Protein AF-A0A2E2B7J0-F1 (afdb_monomer_lite)

Secondary structure (DSSP, 8-state):
------S-HHHHHHHHHHHHHHHHHTT---TTT-PPPSEEEEE-SSTTS-EEEEE-SSHHHHHHHHHHHHHHTT--

pLDDT: mean 80.01, std 16.35, range [30.73, 91.12]

Sequence (76 aa):
MAYRNRYSDAELALETLKLELERHLRKVVCPVHGEHPKRVTVYGTSVYDMSFKVDGCCDELADAMLESIGQANSIV

Radius of gyration: 14.79 Å; chains: 1; bounding box: 49×20×30 Å

Foldseek 3Di:
DDPPPPDDPQQVVVVVVQVVLQVQLQPQAQPPPRDGFPGKGWDDDHPVGIDMDTRDDDVSSVVSSVVSVVVVVPPD

Structure (mmCIF, N/CA/C/O backbone):
data_AF-A0A2E2B7J0-F1
#
_entry.id   AF-A0A2E2B7J0-F1
#
loop_
_atom_site.group_PDB
_atom_site.id
_atom_site.type_symbol
_atom_site.label_atom_id
_atom_site.label_alt_id
_atom_site.label_comp_id
_atom_site.label_asym_id
_atom_site.label_entity_id
_atom_site.label_seq_id
_atom_site.pdbx_PDB_ins_code
_atom_site.Cartn_x
_atom_site.Cartn_y
_atom_site.Cartn_z
_atom_site.occupancy
_atom_site.B_iso_or_equiv
_atom_site.auth_seq_id
_atom_site.auth_comp_id
_atom_site.auth_asym_id
_atom_site.auth_atom_id
_atom_site.pdbx_PDB_model_num
ATOM 1 N N . MET A 1 1 ? 35.147 -0.041 -3.227 1.00 41.81 1 MET A N 1
ATOM 2 C CA . MET A 1 1 ? 34.027 -1.007 -3.200 1.00 41.81 1 MET A CA 1
ATOM 3 C C . MET A 1 1 ? 32.875 -0.412 -3.993 1.00 41.81 1 MET A C 1
ATOM 5 O O . MET A 1 1 ? 32.227 0.500 -3.505 1.00 41.81 1 MET A O 1
ATOM 9 N N . ALA A 1 2 ? 32.690 -0.838 -5.243 1.00 42.34 2 ALA A N 1
ATOM 10 C CA . ALA A 1 2 ? 31.612 -0.342 -6.092 1.00 42.34 2 ALA A CA 1
ATOM 11 C C . ALA A 1 2 ? 30.340 -1.150 -5.801 1.00 42.34 2 ALA A C 1
ATOM 13 O O . ALA A 1 2 ? 30.273 -2.336 -6.125 1.00 42.34 2 ALA A O 1
ATOM 14 N N . TYR A 1 3 ? 29.349 -0.528 -5.163 1.00 48.78 3 TYR A N 1
ATOM 15 C CA . TYR A 1 3 ? 27.999 -1.081 -5.115 1.00 48.78 3 TYR A CA 1
ATOM 16 C C . TYR A 1 3 ? 27.462 -1.071 -6.551 1.00 48.78 3 TYR A C 1
ATOM 18 O O . TYR A 1 3 ? 27.110 -0.022 -7.081 1.00 48.78 3 TYR A O 1
ATOM 26 N N . ARG A 1 4 ? 27.480 -2.235 -7.216 1.00 49.97 4 ARG A N 1
ATOM 27 C CA . ARG A 1 4 ? 26.798 -2.444 -8.499 1.00 49.97 4 ARG A CA 1
ATOM 28 C C . ARG A 1 4 ? 25.335 -2.060 -8.306 1.00 49.97 4 ARG A C 1
ATOM 30 O O . ARG A 1 4 ? 24.616 -2.778 -7.609 1.00 49.97 4 ARG A O 1
ATOM 37 N N . ASN A 1 5 ? 24.929 -0.939 -8.896 1.00 55.62 5 ASN A N 1
ATOM 38 C CA . ASN A 1 5 ? 23.534 -0.536 -8.938 1.00 55.62 5 ASN A CA 1
ATOM 39 C C . ASN A 1 5 ? 22.803 -1.579 -9.791 1.00 55.62 5 ASN A C 1
ATOM 41 O O . ASN A 1 5 ? 23.062 -1.706 -10.986 1.00 55.62 5 ASN A O 1
ATOM 45 N N . ARG A 1 6 ? 22.049 -2.452 -9.121 1.00 63.62 6 ARG A N 1
ATOM 46 C CA . ARG A 1 6 ? 21.511 -3.701 -9.681 1.00 63.62 6 ARG A CA 1
ATOM 47 C C . ARG A 1 6 ? 20.126 -3.521 -10.306 1.00 63.62 6 ARG A C 1
ATOM 49 O O . ARG A 1 6 ? 19.552 -4.505 -10.749 1.00 63.62 6 ARG A O 1
ATOM 56 N N . TYR A 1 7 ? 19.636 -2.286 -10.319 1.00 61.69 7 TYR A N 1
ATOM 57 C CA . TYR A 1 7 ? 18.310 -1.905 -10.768 1.00 61.69 7 TYR A CA 1
ATOM 58 C C . TYR A 1 7 ? 18.431 -0.856 -11.869 1.00 61.69 7 TYR A C 1
ATOM 60 O O . TYR A 1 7 ? 19.215 0.089 -11.758 1.00 61.69 7 TYR A O 1
ATOM 68 N N . SER A 1 8 ? 17.668 -1.050 -12.936 1.00 80.38 8 SER A N 1
ATOM 69 C CA . SER A 1 8 ? 17.402 -0.030 -13.945 1.00 80.38 8 SER A CA 1
ATOM 70 C C . SER A 1 8 ? 16.708 1.184 -13.316 1.00 80.38 8 SER A C 1
ATOM 72 O O . SER A 1 8 ? 16.038 1.062 -12.287 1.00 80.38 8 SER A O 1
ATOM 74 N N . ASP A 1 9 ? 16.822 2.359 -13.941 1.00 82.69 9 ASP A N 1
ATOM 75 C CA . ASP A 1 9 ? 16.139 3.574 -13.468 1.00 82.69 9 ASP A CA 1
ATOM 76 C C . ASP A 1 9 ? 14.621 3.359 -13.311 1.00 82.69 9 ASP A C 1
ATOM 78 O O . ASP A 1 9 ? 14.003 3.879 -12.384 1.00 82.69 9 ASP A O 1
ATOM 82 N N . ALA A 1 10 ? 14.031 2.521 -14.171 1.00 82.31 10 ALA A N 1
ATOM 83 C CA . ALA A 1 10 ? 12.624 2.138 -14.104 1.00 82.31 10 ALA A CA 1
ATOM 84 C C . ALA A 1 10 ? 12.290 1.299 -12.858 1.00 82.31 10 ALA A C 1
ATOM 86 O O . ALA A 1 10 ? 11.267 1.534 -12.215 1.00 82.31 10 ALA A O 1
ATOM 87 N N . GLU A 1 11 ? 13.147 0.347 -12.484 1.00 84.94 11 GLU A N 1
ATOM 88 C CA . GLU A 1 11 ? 12.957 -0.448 -11.265 1.00 84.94 11 GLU A CA 1
ATOM 89 C C . GLU A 1 11 ? 13.116 0.411 -10.006 1.00 84.94 11 GLU A C 1
ATOM 91 O O . GLU A 1 11 ? 12.359 0.253 -9.049 1.00 84.94 11 GLU A O 1
ATOM 96 N N . LEU A 1 12 ? 14.047 1.370 -10.018 1.00 87.38 12 LEU A N 1
ATOM 97 C CA . LEU A 1 12 ? 14.232 2.300 -8.904 1.00 87.38 12 LEU A CA 1
ATOM 98 C C . LEU A 1 12 ? 13.024 3.236 -8.737 1.00 87.38 12 LEU A C 1
ATOM 100 O O . LEU A 1 12 ? 12.569 3.480 -7.616 1.00 87.38 12 LEU A O 1
ATOM 104 N N . ALA A 1 13 ? 12.478 3.731 -9.851 1.00 87.56 13 ALA A N 1
ATOM 105 C CA . ALA A 1 13 ? 11.256 4.527 -9.856 1.00 87.56 13 ALA A CA 1
ATOM 106 C C . ALA A 1 13 ? 10.059 3.722 -9.329 1.00 87.56 13 ALA A C 1
ATOM 108 O O . ALA A 1 13 ? 9.283 4.235 -8.523 1.00 87.56 13 ALA A O 1
ATOM 109 N N . LEU A 1 14 ? 9.946 2.447 -9.718 1.00 88.50 14 LEU A N 1
ATOM 110 C CA . LEU A 1 14 ? 8.885 1.559 -9.247 1.00 88.50 14 LEU A CA 1
ATOM 111 C C . LEU A 1 14 ? 8.964 1.329 -7.732 1.00 88.50 14 LEU A C 1
ATOM 113 O O . LEU A 1 14 ? 7.956 1.462 -7.042 1.00 88.50 14 LEU A O 1
ATOM 117 N N . GLU A 1 15 ? 10.148 1.018 -7.202 1.00 89.44 15 GLU A N 1
ATOM 118 C CA . GLU A 1 15 ? 10.342 0.843 -5.757 1.00 89.44 15 GLU A CA 1
ATOM 119 C C . GLU A 1 15 ? 10.056 2.135 -4.982 1.00 89.44 15 GLU A C 1
ATOM 121 O O . GLU A 1 15 ? 9.441 2.102 -3.915 1.00 89.44 15 GLU A O 1
ATOM 126 N N . THR A 1 16 ? 10.429 3.289 -5.540 1.00 90.62 16 THR A N 1
ATOM 127 C CA . THR A 1 16 ? 10.121 4.594 -4.939 1.00 90.62 16 THR A CA 1
ATOM 128 C C . THR A 1 16 ? 8.611 4.825 -4.861 1.00 90.62 16 THR A C 1
ATOM 130 O O . THR A 1 16 ? 8.102 5.183 -3.800 1.00 90.62 16 THR A O 1
ATOM 133 N N . LEU A 1 17 ? 7.888 4.533 -5.945 1.00 89.50 17 LEU A N 1
ATOM 134 C CA . LEU A 1 17 ? 6.426 4.608 -6.005 1.00 89.50 17 LEU A CA 1
ATOM 135 C C . LEU A 1 17 ? 5.756 3.706 -4.964 1.00 89.50 17 LEU A C 1
ATOM 137 O O . LEU A 1 17 ? 4.852 4.149 -4.257 1.00 89.50 17 LEU A O 1
ATOM 141 N N . LYS A 1 18 ? 6.220 2.458 -4.818 1.00 89.69 18 LYS A N 1
ATOM 142 C CA . LYS A 1 18 ? 5.697 1.536 -3.797 1.00 89.69 18 LYS A CA 1
ATOM 143 C C . LYS A 1 18 ? 5.875 2.096 -2.390 1.00 89.69 18 LYS A C 1
ATOM 145 O O . LYS A 1 18 ? 4.929 2.086 -1.606 1.00 89.69 18 LYS A O 1
ATOM 150 N N . LEU A 1 19 ? 7.063 2.615 -2.077 1.00 91.12 19 LEU A N 1
ATOM 151 C CA . LEU A 1 19 ? 7.349 3.208 -0.769 1.00 91.12 19 LEU A CA 1
ATOM 152 C C . LEU A 1 19 ? 6.485 4.442 -0.497 1.00 91.12 19 LEU A C 1
ATOM 154 O O . LEU A 1 19 ? 6.061 4.666 0.639 1.00 91.12 19 LEU A O 1
ATOM 158 N N . GLU A 1 20 ? 6.228 5.254 -1.518 1.00 90.56 20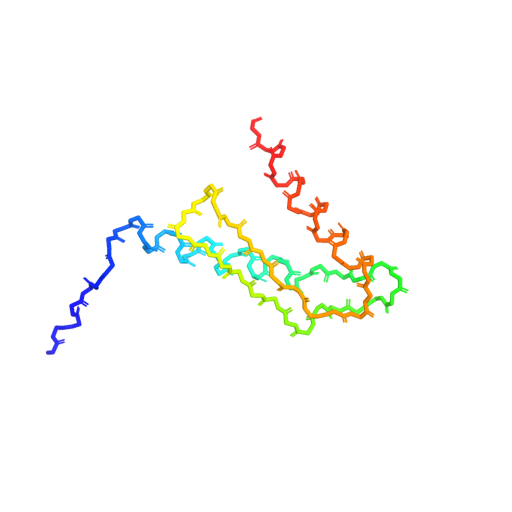 GLU A N 1
ATOM 159 C CA . GLU A 1 20 ? 5.376 6.431 -1.394 1.00 90.56 20 GLU A CA 1
ATOM 160 C C . GLU A 1 20 ? 3.911 6.049 -1.158 1.00 90.56 20 GLU A C 1
ATOM 162 O O . GLU A 1 20 ? 3.295 6.569 -0.224 1.00 90.56 20 GLU A O 1
ATOM 167 N N . LEU A 1 21 ? 3.397 5.062 -1.898 1.00 88.62 21 LEU A N 1
ATOM 168 C CA . LEU A 1 21 ? 2.067 4.489 -1.678 1.00 88.62 21 LEU A CA 1
ATOM 169 C C . LEU A 1 21 ? 1.932 3.896 -0.272 1.00 88.62 21 LEU A C 1
ATOM 171 O O . L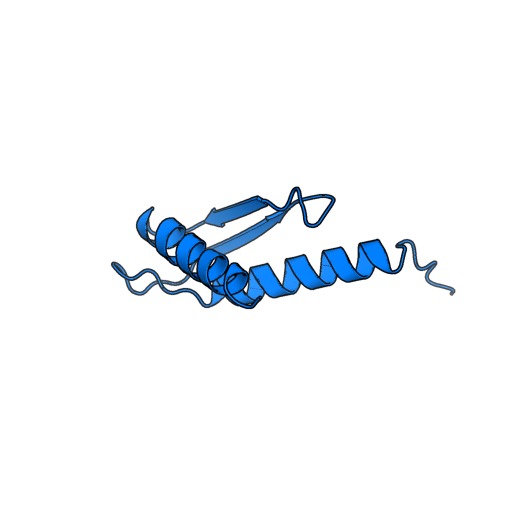EU A 1 21 ? 0.975 4.211 0.433 1.00 88.62 21 LEU A O 1
ATOM 175 N N . GLU A 1 22 ? 2.903 3.106 0.193 1.00 90.12 22 GLU A N 1
ATOM 176 C CA . GLU A 1 22 ? 2.893 2.566 1.558 1.00 90.12 22 GLU A CA 1
ATOM 177 C C . GLU A 1 22 ? 2.836 3.672 2.616 1.00 90.12 22 GLU A C 1
ATOM 179 O O . GLU A 1 22 ? 2.089 3.569 3.592 1.00 90.12 22 GLU A O 1
ATOM 184 N N . ARG A 1 23 ? 3.619 4.742 2.437 1.00 89.69 23 ARG A N 1
ATOM 185 C CA . ARG A 1 23 ? 3.620 5.891 3.353 1.00 89.69 23 ARG A CA 1
ATOM 186 C C . ARG A 1 23 ? 2.308 6.657 3.316 1.00 89.69 23 ARG A C 1
ATOM 188 O O . ARG A 1 23 ? 1.887 7.143 4.363 1.00 89.69 23 ARG A O 1
ATOM 195 N N . HIS A 1 24 ? 1.701 6.800 2.144 1.00 89.69 24 HIS A N 1
ATOM 196 C CA . HIS A 1 24 ? 0.417 7.472 1.996 1.00 89.69 24 HIS A CA 1
ATOM 197 C C . HIS A 1 24 ? -0.686 6.670 2.690 1.00 89.69 24 HIS A C 1
ATOM 199 O O . HIS A 1 24 ? -1.364 7.183 3.577 1.00 89.69 24 HIS A O 1
ATOM 205 N N . LEU A 1 25 ? -0.767 5.374 2.394 1.00 88.12 25 LEU A N 1
ATOM 206 C CA . LEU A 1 25 ? -1.754 4.463 2.964 1.00 88.12 25 LEU A CA 1
ATOM 207 C C . LEU A 1 25 ? -1.633 4.332 4.482 1.00 88.12 25 LEU A C 1
ATOM 209 O O . LEU A 1 25 ? -2.639 4.329 5.182 1.00 88.12 25 LEU A O 1
ATOM 213 N N . ARG A 1 26 ? -0.417 4.322 5.038 1.00 88.62 26 ARG A N 1
ATOM 214 C CA . ARG A 1 26 ? -0.229 4.299 6.501 1.00 88.62 26 ARG A CA 1
ATOM 215 C C . ARG A 1 26 ? -0.826 5.502 7.236 1.00 88.62 26 ARG A C 1
ATOM 217 O O . ARG A 1 26 ? -1.044 5.406 8.439 1.00 88.62 26 ARG A O 1
ATOM 224 N N . LYS A 1 27 ? -1.066 6.621 6.549 1.00 89.56 27 LYS A N 1
ATOM 225 C CA . LYS A 1 27 ? -1.684 7.818 7.139 1.00 89.56 27 LYS A CA 1
ATOM 226 C C . LYS A 1 27 ? -3.206 7.759 7.137 1.00 89.56 27 LYS A C 1
ATOM 228 O O . LYS A 1 27 ? -3.820 8.550 7.846 1.00 89.56 27 LYS A O 1
ATOM 233 N N . VAL A 1 28 ? -3.804 6.846 6.370 1.00 89.19 28 VAL A N 1
ATOM 234 C CA . VAL A 1 28 ? -5.253 6.651 6.368 1.00 89.19 28 VAL A CA 1
ATOM 235 C C . VAL A 1 28 ? -5.677 6.173 7.754 1.00 89.19 28 VAL A C 1
ATOM 237 O O . VAL A 1 28 ? -5.019 5.332 8.373 1.00 89.19 28 VAL A O 1
ATOM 240 N N . VAL A 1 29 ? -6.746 6.777 8.258 1.00 88.69 29 VAL A N 1
ATOM 241 C CA . VAL A 1 29 ? -7.343 6.470 9.555 1.00 88.69 29 VAL A CA 1
ATOM 242 C C . VAL A 1 29 ? -8.632 5.711 9.293 1.00 88.69 29 VAL A C 1
ATOM 244 O O . VAL A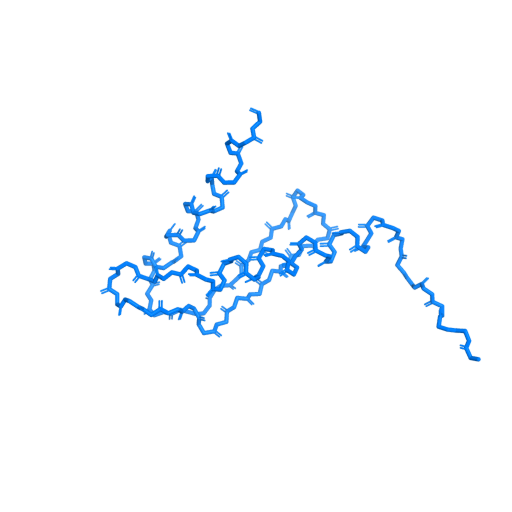 1 29 ? -9.427 6.125 8.450 1.00 88.69 29 VAL A O 1
ATOM 247 N N . CYS A 1 30 ? -8.854 4.620 10.020 1.00 88.81 30 CYS A N 1
ATOM 248 C CA . CYS A 1 30 ? -10.121 3.908 9.980 1.00 88.81 30 CYS A CA 1
ATOM 249 C C . CYS A 1 30 ? -11.244 4.855 10.442 1.00 88.81 30 CYS A C 1
ATOM 251 O O . CYS A 1 30 ? -11.176 5.346 11.573 1.00 88.81 30 CYS A O 1
ATOM 253 N N . PRO A 1 31 ? -12.291 5.088 9.633 1.00 87.56 31 PRO A N 1
ATOM 254 C CA . PRO A 1 31 ? -13.360 6.019 9.992 1.00 87.56 31 PRO A CA 1
ATOM 255 C C . PRO A 1 31 ? -14.208 5.538 11.179 1.00 87.56 31 PRO A C 1
ATOM 257 O O . PRO A 1 31 ? -14.853 6.349 11.838 1.00 87.56 31 PRO A O 1
ATOM 260 N N . VAL A 1 32 ? -14.197 4.234 11.468 1.00 90.50 32 VAL A N 1
ATOM 261 C CA . VAL A 1 32 ? -15.016 3.613 12.521 1.00 90.50 32 VAL A CA 1
ATOM 262 C C . VAL A 1 32 ? -14.299 3.591 13.865 1.00 90.50 32 VAL A C 1
ATOM 264 O O . VAL A 1 32 ? -14.870 3.969 14.885 1.00 90.50 32 VAL A O 1
ATOM 267 N N . HIS A 1 33 ? -13.036 3.165 13.869 1.00 90.12 33 HIS A N 1
ATOM 268 C CA . HIS A 1 33 ? -12.268 2.945 15.097 1.00 90.12 33 HIS A CA 1
ATOM 269 C C . HIS A 1 33 ? -11.250 4.058 15.382 1.00 90.12 33 HIS A C 1
ATOM 271 O O . HIS A 1 33 ? -10.714 4.128 16.484 1.00 90.12 33 HIS A O 1
ATOM 277 N N . GLY A 1 34 ? -10.957 4.925 14.405 1.00 88.12 34 GLY A N 1
ATOM 278 C CA . GLY A 1 34 ? -9.945 5.978 14.541 1.00 88.12 34 GLY A CA 1
ATOM 279 C C . GLY A 1 34 ? -8.503 5.459 14.553 1.00 88.12 34 GLY A C 1
ATOM 280 O O . GLY A 1 34 ? -7.582 6.201 14.888 1.00 88.12 34 GLY A O 1
ATOM 281 N N . GLU A 1 35 ? -8.291 4.189 14.208 1.00 88.38 35 GLU A N 1
ATOM 282 C CA . GLU A 1 35 ? -6.979 3.544 14.227 1.00 88.38 35 GLU A CA 1
ATOM 283 C C . GLU A 1 35 ? -6.301 3.579 12.855 1.00 88.38 35 GLU A C 1
ATOM 285 O O . GLU A 1 35 ? -6.946 3.512 11.808 1.00 88.38 35 GLU A O 1
ATOM 290 N N . HIS A 1 36 ? -4.972 3.636 12.864 1.00 88.81 36 HIS A N 1
ATOM 291 C CA . HIS A 1 36 ? -4.160 3.471 11.663 1.00 88.81 36 HIS A CA 1
ATOM 292 C C . HIS A 1 36 ? -3.930 1.985 11.339 1.00 88.81 36 HIS A C 1
ATOM 294 O O . HIS A 1 36 ? -3.920 1.146 12.247 1.00 88.81 36 HIS A O 1
ATOM 300 N N . PRO A 1 37 ? -3.666 1.639 10.066 1.00 89.31 37 PRO A N 1
ATOM 301 C CA . PRO A 1 37 ? -3.220 0.298 9.691 1.00 89.31 37 PRO A CA 1
ATOM 302 C C . PRO A 1 37 ? -1.926 -0.065 10.431 1.00 89.31 37 PRO A C 1
ATOM 304 O O . PRO A 1 37 ? -0.956 0.699 10.447 1.00 89.31 37 PRO A O 1
ATOM 307 N N . LYS A 1 38 ? -1.864 -1.276 10.986 1.00 87.69 38 LYS A N 1
ATOM 308 C CA . LYS A 1 38 ? -0.651 -1.786 11.645 1.00 87.69 38 LYS A CA 1
ATOM 309 C C . LYS A 1 38 ? 0.447 -2.051 10.627 1.00 87.69 38 LYS A C 1
ATOM 311 O O . LYS A 1 38 ? 1.627 -1.788 10.876 1.00 87.69 38 LYS A O 1
ATOM 316 N N . ARG A 1 39 ? 0.059 -2.567 9.460 1.00 87.31 39 ARG A N 1
ATOM 317 C CA . ARG A 1 39 ? 0.979 -2.860 8.368 1.00 87.31 39 ARG A CA 1
ATOM 318 C C . ARG A 1 39 ? 0.304 -2.625 7.028 1.00 87.31 39 ARG A C 1
ATOM 320 O O . ARG A 1 39 ? -0.814 -3.059 6.797 1.00 87.31 39 ARG A O 1
ATOM 327 N N . VAL A 1 40 ? 1.041 -1.983 6.133 1.00 89.31 40 VAL A N 1
ATOM 328 C CA . VAL A 1 40 ? 0.723 -1.913 4.708 1.00 89.31 40 VAL A CA 1
ATOM 329 C C . VAL A 1 40 ? 1.914 -2.498 3.972 1.00 89.31 40 VAL A C 1
ATOM 331 O O . VAL A 1 40 ? 3.059 -2.250 4.365 1.00 89.31 40 VAL A O 1
ATOM 334 N N . THR A 1 41 ? 1.660 -3.327 2.970 1.00 88.50 41 THR A N 1
ATOM 335 C CA . THR A 1 41 ? 2.709 -3.834 2.086 1.00 88.50 41 THR A CA 1
ATOM 336 C C . THR A 1 41 ? 2.231 -3.771 0.647 1.00 88.50 41 THR A C 1
ATOM 338 O O . THR A 1 41 ? 1.162 -4.297 0.336 1.00 88.50 41 THR A O 1
ATOM 341 N N . VAL A 1 42 ? 3.007 -3.109 -0.208 1.00 88.06 42 VAL A N 1
ATOM 342 C CA . VAL A 1 42 ? 2.716 -2.960 -1.63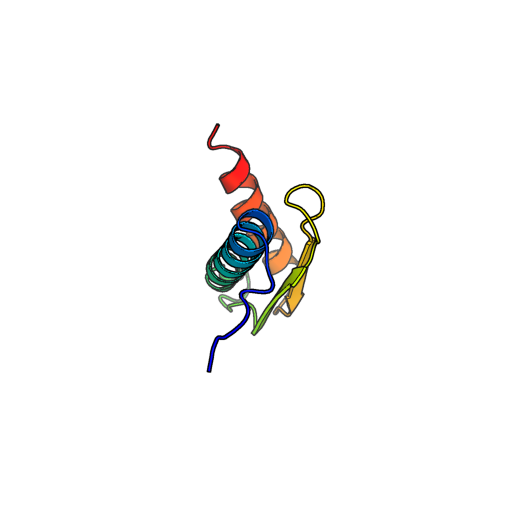8 1.00 88.06 42 VAL A CA 1
ATOM 343 C C . VAL A 1 42 ? 3.595 -3.926 -2.431 1.00 88.06 42 VAL A C 1
ATOM 345 O O . VAL A 1 42 ? 4.797 -4.048 -2.201 1.00 88.06 42 VAL A O 1
ATOM 348 N N . TYR A 1 43 ? 2.985 -4.625 -3.379 1.00 88.19 43 TYR A N 1
ATOM 349 C CA . TYR A 1 43 ? 3.611 -5.622 -4.238 1.00 88.19 43 TYR A CA 1
ATOM 350 C C . TYR A 1 43 ? 3.317 -5.299 -5.707 1.00 88.19 43 TYR A C 1
ATOM 352 O O . TYR A 1 43 ? 2.402 -4.540 -6.017 1.00 88.19 43 TYR A O 1
ATOM 360 N N . GLY A 1 44 ? 4.106 -5.878 -6.611 1.00 86.88 44 GLY A N 1
ATOM 361 C CA . GLY A 1 44 ? 3.932 -5.726 -8.056 1.00 86.88 44 GLY A CA 1
ATOM 362 C C . GLY A 1 44 ? 5.265 -5.571 -8.780 1.00 86.88 44 GLY A C 1
ATOM 363 O O . GLY A 1 44 ? 6.266 -5.149 -8.193 1.00 86.88 44 GLY A O 1
ATOM 364 N N . THR A 1 45 ? 5.292 -5.926 -10.059 1.00 86.12 45 THR A N 1
ATOM 365 C CA . THR A 1 45 ? 6.481 -5.792 -10.923 1.00 86.12 45 THR A CA 1
ATOM 366 C C . THR A 1 45 ? 6.357 -4.646 -11.925 1.00 86.12 45 THR A C 1
ATOM 368 O O . THR A 1 45 ? 7.325 -4.318 -12.606 1.00 86.12 45 THR A O 1
ATOM 371 N N . SER A 1 46 ? 5.188 -4.005 -12.001 1.00 84.75 46 SER A N 1
ATOM 372 C CA . SER A 1 46 ? 4.926 -2.837 -12.841 1.00 84.75 46 SER A CA 1
ATOM 373 C C . SER A 1 46 ? 3.832 -1.961 -12.229 1.00 84.75 46 SER A C 1
ATOM 375 O O . SER A 1 46 ? 3.116 -2.401 -11.332 1.00 84.75 46 SER A O 1
ATOM 377 N N . VAL A 1 47 ? 3.668 -0.739 -12.743 1.00 83.12 47 VAL A N 1
ATOM 378 C CA . VAL A 1 47 ? 2.586 0.185 -12.345 1.00 83.12 47 VAL A CA 1
ATOM 379 C C . VAL A 1 47 ? 1.184 -0.328 -12.683 1.00 83.12 47 VAL A C 1
ATOM 381 O O . VAL A 1 47 ? 0.220 0.091 -12.058 1.00 83.12 47 VAL A O 1
ATOM 384 N N . TYR A 1 48 ? 1.071 -1.254 -13.636 1.00 83.12 48 TYR A N 1
ATOM 385 C CA . TYR A 1 48 ? -0.207 -1.834 -14.059 1.00 83.12 48 TYR A CA 1
ATOM 386 C C . TYR A 1 48 ? -0.625 -3.048 -13.218 1.00 83.12 48 TYR A C 1
ATOM 388 O O . TYR A 1 48 ? -1.775 -3.462 -13.285 1.00 83.12 48 TYR A O 1
ATOM 396 N N . ASP A 1 49 ? 0.303 -3.611 -12.440 1.00 86.12 49 ASP A N 1
ATOM 397 C CA . ASP A 1 49 ? 0.108 -4.812 -11.613 1.00 86.12 49 ASP A CA 1
ATOM 398 C C . ASP A 1 49 ? 0.381 -4.510 -10.129 1.00 86.12 49 ASP A C 1
ATOM 400 O O . ASP A 1 49 ? 0.855 -5.345 -9.360 1.00 86.12 49 ASP A O 1
ATOM 404 N N . MET A 1 50 ? 0.149 -3.266 -9.706 1.00 84.06 50 MET A N 1
ATOM 40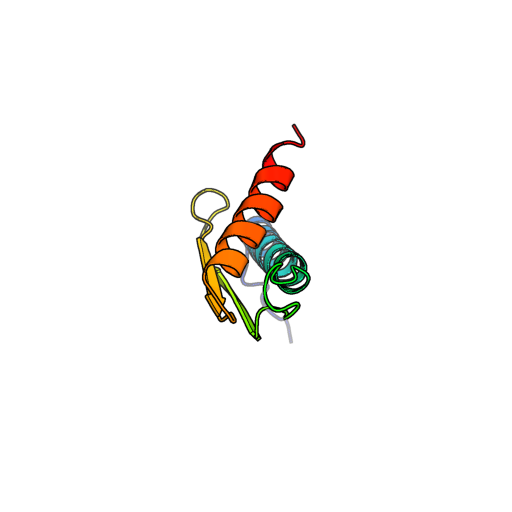5 C CA . MET A 1 50 ? 0.312 -2.903 -8.303 1.00 84.06 50 MET A CA 1
ATOM 406 C C . MET A 1 50 ? -0.846 -3.451 -7.477 1.00 84.06 50 MET A C 1
ATOM 408 O O . MET A 1 50 ? -2.015 -3.197 -7.751 1.00 84.06 50 MET A O 1
ATOM 412 N N . SER A 1 51 ? -0.495 -4.173 -6.421 1.00 87.12 51 SER A N 1
ATOM 413 C CA . SER A 1 51 ? -1.427 -4.691 -5.425 1.00 87.12 51 SER A CA 1
ATOM 414 C C . SER A 1 51 ? -0.931 -4.326 -4.036 1.00 87.12 51 SER A C 1
ATOM 416 O O . SER A 1 51 ? 0.269 -4.171 -3.814 1.00 87.12 51 SER A O 1
ATOM 418 N N . PHE A 1 52 ? -1.831 -4.221 -3.067 1.00 86.94 52 PHE A N 1
ATOM 419 C CA . PHE A 1 52 ? -1.451 -3.921 -1.693 1.00 86.94 52 PHE A CA 1
ATOM 420 C C . PHE A 1 52 ? -2.200 -4.812 -0.711 1.00 86.94 52 PHE A C 1
ATOM 422 O O . PHE A 1 52 ? -3.326 -5.242 -0.951 1.00 86.94 52 PHE A O 1
ATOM 429 N N . LYS A 1 53 ? -1.539 -5.108 0.404 1.00 88.94 53 LYS A N 1
ATOM 430 C CA . LYS A 1 53 ? -2.109 -5.824 1.538 1.00 88.94 53 LYS A CA 1
ATOM 431 C C . LYS A 1 53 ? -2.109 -4.909 2.747 1.00 88.94 53 LYS A C 1
ATOM 433 O O . LYS A 1 53 ? -1.093 -4.281 3.056 1.00 88.94 53 LYS A O 1
ATOM 438 N N . VAL A 1 54 ? -3.234 -4.894 3.446 1.00 88.44 54 VAL A N 1
ATOM 439 C CA . VAL A 1 54 ? -3.450 -4.095 4.648 1.00 88.44 54 VAL A CA 1
ATOM 440 C C . VAL A 1 54 ? -3.710 -5.040 5.809 1.00 88.44 54 VAL A C 1
ATOM 442 O O . VAL A 1 54 ? -4.486 -5.983 5.688 1.00 88.44 54 VAL A O 1
ATOM 445 N N . ASP A 1 55 ? -3.027 -4.798 6.918 1.00 89.56 55 ASP A N 1
ATOM 446 C CA . ASP A 1 55 ? -3.323 -5.388 8.217 1.00 89.56 55 ASP A CA 1
ATOM 447 C C . ASP A 1 55 ? -3.882 -4.279 9.111 1.00 89.56 55 ASP A C 1
ATOM 449 O O . ASP A 1 55 ? -3.178 -3.320 9.457 1.00 89.56 55 ASP A O 1
ATOM 453 N N . GLY A 1 56 ? -5.175 -4.374 9.399 1.00 84.69 56 GLY A N 1
ATOM 454 C CA . GLY A 1 56 ? -5.993 -3.293 9.932 1.00 84.69 56 GLY A CA 1
ATOM 455 C C . GLY A 1 56 ? -6.954 -3.750 11.019 1.00 84.69 56 GLY A C 1
ATOM 456 O O . GLY A 1 56 ? -6.954 -4.910 11.424 1.00 84.69 56 GLY A O 1
ATOM 457 N N . CYS A 1 57 ? -7.762 -2.814 11.510 1.00 85.56 57 CYS A N 1
ATOM 458 C CA . CYS A 1 57 ? -8.769 -3.083 12.535 1.00 85.56 57 CYS A CA 1
ATOM 459 C C . CYS A 1 57 ? -10.083 -3.644 11.969 1.00 85.56 57 CYS A C 1
ATOM 461 O O . CYS A 1 57 ? -10.723 -4.446 12.643 1.00 85.56 57 CYS A O 1
ATOM 463 N N . CYS A 1 58 ? -10.477 -3.253 10.755 1.00 89.25 58 CYS A N 1
ATOM 464 C CA . CYS A 1 58 ? -11.704 -3.708 10.100 1.00 89.25 58 CYS A CA 1
ATOM 465 C C . CYS A 1 58 ? -11.661 -3.488 8.581 1.00 89.25 58 CYS A C 1
ATOM 467 O O . CYS A 1 58 ? -10.745 -2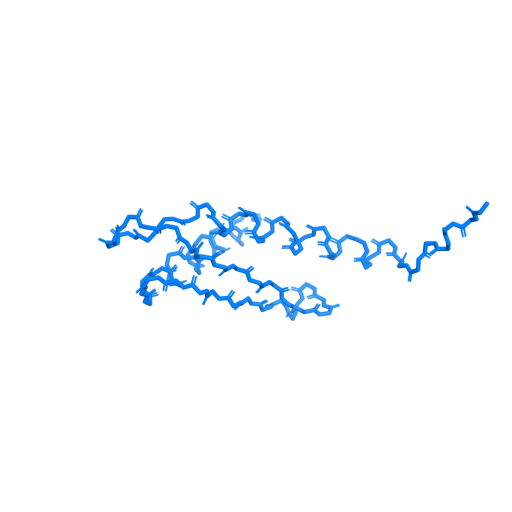.836 8.068 1.00 89.25 58 CYS A O 1
ATOM 469 N N . ASP A 1 59 ? -12.671 -4.009 7.885 1.00 87.56 59 ASP A N 1
ATOM 470 C CA . ASP A 1 59 ? -12.792 -3.922 6.428 1.00 87.56 59 ASP A CA 1
ATOM 471 C C . ASP A 1 59 ? -13.024 -2.478 5.953 1.00 87.56 59 ASP A C 1
ATOM 473 O O . ASP A 1 59 ? -12.454 -2.083 4.938 1.00 87.56 59 ASP A O 1
ATOM 477 N N . GLU A 1 60 ? -13.707 -1.631 6.738 1.00 88.06 60 GLU A N 1
ATOM 478 C CA . GLU A 1 60 ? -13.919 -0.221 6.365 1.00 88.06 60 GLU A CA 1
ATOM 479 C C . GLU A 1 60 ? -12.610 0.580 6.247 1.00 88.06 60 GLU A C 1
ATOM 481 O O . GLU A 1 60 ? -12.560 1.607 5.568 1.00 88.06 60 GLU A O 1
ATOM 486 N N . LEU A 1 61 ? -11.524 0.128 6.890 1.00 87.94 61 LEU A N 1
ATOM 487 C CA . LEU A 1 61 ? -10.203 0.719 6.670 1.00 87.94 61 LEU A CA 1
ATOM 488 C C . LEU A 1 61 ? -9.703 0.444 5.246 1.00 87.94 61 LEU A C 1
ATOM 490 O O . LEU A 1 61 ? -9.085 1.320 4.642 1.00 87.94 61 LEU A O 1
ATOM 494 N N . ALA A 1 62 ? -9.949 -0.758 4.719 1.00 86.25 62 ALA A N 1
ATOM 495 C CA . ALA A 1 62 ? -9.566 -1.116 3.360 1.00 86.25 62 ALA A CA 1
ATOM 496 C C . ALA A 1 62 ? -10.381 -0.318 2.332 1.00 86.25 62 ALA A C 1
ATOM 498 O O . ALA A 1 62 ? -9.796 0.174 1.369 1.00 86.25 62 ALA A O 1
ATOM 499 N N . ASP A 1 63 ? -11.679 -0.108 2.574 1.00 87.94 63 ASP A N 1
ATOM 500 C CA . ASP A 1 63 ? -12.516 0.764 1.741 1.00 87.94 63 ASP A CA 1
ATOM 501 C C . ASP A 1 63 ? -12.010 2.214 1.748 1.00 87.94 63 ASP A C 1
ATOM 503 O O . ASP A 1 63 ? -11.733 2.772 0.687 1.00 87.94 63 ASP A O 1
ATOM 507 N N . ALA A 1 64 ? -11.756 2.794 2.927 1.00 87.25 64 ALA A N 1
ATOM 508 C CA . ALA A 1 64 ? -11.218 4.155 3.036 1.00 87.25 64 ALA A CA 1
ATOM 509 C C . ALA A 1 64 ? -9.856 4.308 2.327 1.00 87.25 64 ALA A C 1
ATOM 511 O O . ALA A 1 64 ? -9.544 5.344 1.735 1.00 87.25 64 ALA A O 1
ATOM 512 N N . MET A 1 65 ? -9.026 3.264 2.361 1.00 87.44 65 MET A N 1
ATOM 513 C CA . MET A 1 65 ? -7.767 3.219 1.621 1.00 87.44 65 MET A CA 1
ATOM 514 C C . MET A 1 65 ? -7.969 3.130 0.110 1.00 87.44 65 MET A C 1
ATOM 516 O O . MET A 1 65 ? -7.267 3.820 -0.631 1.00 87.44 65 MET A O 1
ATOM 520 N N . LEU A 1 66 ? -8.910 2.303 -0.351 1.00 84.81 66 LEU A N 1
ATOM 521 C CA . LEU A 1 66 ? -9.272 2.207 -1.764 1.00 84.81 66 LEU A CA 1
ATOM 522 C C . LEU A 1 66 ? -9.799 3.543 -2.285 1.00 84.81 66 LEU A C 1
ATOM 524 O O . LEU A 1 66 ? -9.405 3.955 -3.373 1.00 84.81 66 LEU A O 1
ATOM 528 N N . GLU A 1 67 ? -10.604 4.260 -1.502 1.00 85.75 67 GLU A N 1
ATOM 529 C CA . GLU A 1 67 ? -11.061 5.610 -1.841 1.00 85.75 67 GLU A CA 1
ATOM 530 C C . GLU A 1 67 ? -9.899 6.610 -1.906 1.00 85.75 67 GLU A C 1
ATOM 532 O O . GLU A 1 67 ? -9.809 7.390 -2.857 1.00 85.75 67 GLU A O 1
ATOM 537 N N . SER A 1 68 ? -8.958 6.548 -0.957 1.00 82.31 68 SER A N 1
ATOM 538 C CA . SER A 1 68 ? -7.766 7.409 -0.945 1.00 82.31 68 SER A CA 1
ATOM 539 C C . SER A 1 68 ? -6.875 7.198 -2.177 1.00 82.31 68 SER A C 1
ATOM 541 O O . SER A 1 68 ? -6.298 8.159 -2.687 1.00 82.31 68 SER A O 1
ATOM 543 N N . ILE A 1 69 ? -6.765 5.962 -2.680 1.00 78.25 69 ILE A N 1
ATOM 544 C CA . ILE A 1 69 ? -6.045 5.656 -3.930 1.00 78.25 69 ILE A CA 1
ATOM 545 C C . ILE A 1 69 ? -6.896 6.032 -5.151 1.00 78.25 69 ILE A C 1
ATOM 547 O O . ILE A 1 69 ? -6.381 6.592 -6.116 1.00 78.25 69 ILE A O 1
ATOM 551 N N . GLY A 1 70 ? -8.199 5.745 -5.125 1.00 67.25 70 GLY A N 1
ATOM 552 C CA . GLY A 1 70 ? -9.136 6.062 -6.204 1.00 67.25 70 GLY A CA 1
ATOM 553 C C . GLY A 1 70 ? -9.187 7.559 -6.508 1.00 67.25 70 GLY A C 1
ATOM 554 O O . GLY A 1 70 ? -9.188 7.942 -7.676 1.00 67.25 70 GLY A O 1
ATOM 555 N N . GLN A 1 71 ? -9.111 8.408 -5.480 1.00 51.59 71 GLN A N 1
ATOM 556 C CA . GLN A 1 71 ? -8.981 9.857 -5.650 1.00 51.59 71 GLN A CA 1
ATOM 557 C C . GLN A 1 71 ? -7.626 10.284 -6.239 1.00 51.59 71 GLN A C 1
ATOM 559 O O . GLN A 1 71 ? -7.568 11.286 -6.956 1.00 51.59 71 GLN A O 1
ATOM 564 N N . ALA A 1 72 ? -6.550 9.522 -6.011 1.00 47.06 72 ALA A N 1
ATOM 565 C CA . ALA A 1 72 ? -5.245 9.790 -6.619 1.00 47.06 72 ALA A CA 1
ATOM 566 C C . ALA A 1 72 ? -5.238 9.548 -8.143 1.00 47.06 72 ALA A C 1
ATOM 568 O O . ALA A 1 72 ? -4.460 10.180 -8.852 1.00 47.06 72 ALA A O 1
ATOM 569 N N . ASN A 1 73 ? -6.148 8.710 -8.661 1.00 37.56 73 ASN A N 1
ATOM 570 C CA . ASN A 1 73 ? -6.332 8.472 -10.101 1.00 37.56 73 ASN A CA 1
ATOM 571 C C . ASN A 1 73 ? -7.225 9.510 -10.808 1.00 37.56 73 ASN A C 1
ATOM 573 O O . ASN A 1 73 ? -7.336 9.477 -12.031 1.00 37.56 73 ASN A O 1
ATOM 577 N N . SER A 1 74 ? -7.855 10.433 -10.075 1.00 31.78 74 SER A N 1
ATOM 578 C CA . SER A 1 74 ? -8.643 11.542 -10.648 1.00 31.78 74 SER A CA 1
ATOM 579 C C . SER A 1 74 ? -7.846 12.835 -10.862 1.00 31.78 74 SER A C 1
ATOM 581 O O . SER A 1 74 ? -8.423 13.850 -11.246 1.00 31.78 74 SER A O 1
ATOM 583 N N . ILE A 1 75 ? -6.526 12.810 -10.656 1.00 30.73 75 ILE A N 1
ATOM 584 C CA . ILE A 1 75 ? -5.626 13.871 -11.122 1.00 30.73 75 ILE A CA 1
ATOM 585 C C . ILE A 1 75 ? -5.118 13.462 -12.509 1.00 30.73 75 ILE A C 1
ATOM 587 O O . ILE A 1 75 ? -4.010 12.948 -12.657 1.00 30.73 75 ILE A O 1
ATOM 591 N N . VAL A 1 76 ? -5.970 13.653 -13.515 1.00 35.44 76 VAL A N 1
ATOM 592 C CA . VAL A 1 76 ? -5.578 13.700 -14.931 1.00 35.44 76 VAL A CA 1
ATOM 593 C C . VAL A 1 76 ? -5.960 15.065 -15.473 1.00 35.44 76 VAL A C 1
ATOM 595 O O . VAL A 1 76 ? -7.114 15.480 -15.222 1.00 35.44 76 VAL A O 1
#